Protein AF-A0A0G1VT11-F1 (afdb_monomer_lite)

Foldseek 3Di:
DDDPFQVVVVVVCVVVVNDDDDDDPVDDPVRQLVCQAPAQEDADAPQDFAQAELVSHAFAHAAHWPHKYFDDDPLVVVVVVVVVVLVVVCVVCVVPPVCNVVSVVVCCVVPVQDPCNSCVVVPPDRMGTNHDPVNVVRYNYYADPPPGVVVVVVVVVVVVVD

pLDDT: mean 85.09, std 14.42, range [42.84, 98.62]

Sequence (162 aa):
MGRLVGESVHLMFQRMRVPHRIIDNETSEEEKNLLFEDADIIVSGMGVPRAITPAMIKEGVILIDAGTSEQVSPFKNLFHIIQKFWLRLSKKFSRYPSTSQIFKFVSLKIFGFSEKEFLKGDTGNKFVGDIDPACGDKAAYMTPVPGGVGPITIVSLLRNLL

Structure (mmCIF, N/CA/C/O backbone):
data_AF-A0A0G1VT11-F1
#
_entry.id   AF-A0A0G1VT11-F1
#
loop_
_atom_site.group_PDB
_atom_site.id
_atom_site.type_symbol
_atom_site.label_atom_id
_atom_site.label_alt_id
_atom_site.label_comp_id
_atom_site.label_asym_id
_atom_site.label_entity_id
_atom_site.label_seq_id
_atom_site.pdbx_PDB_ins_code
_atom_site.Cartn_x
_atom_site.Cartn_y
_atom_site.Cartn_z
_atom_site.occupancy
_atom_site.B_iso_or_equiv
_atom_site.auth_seq_id
_atom_site.auth_comp_id
_atom_site.auth_asym_id
_atom_site.auth_atom_id
_atom_site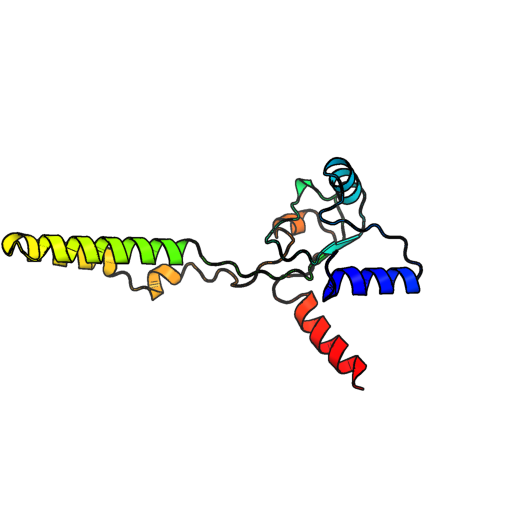.pdbx_PDB_model_num
ATOM 1 N N . MET A 1 1 ? 11.912 9.546 -2.452 1.00 82.56 1 MET A N 1
ATOM 2 C CA . MET A 1 1 ? 11.395 8.168 -2.676 1.00 82.56 1 MET A CA 1
ATOM 3 C C . MET A 1 1 ? 12.090 7.117 -1.790 1.00 82.56 1 MET A C 1
ATOM 5 O O . MET A 1 1 ? 13.258 7.280 -1.461 1.00 82.56 1 MET A O 1
ATOM 9 N N . GLY A 1 2 ? 11.395 6.038 -1.396 1.00 86.62 2 GLY A N 1
ATOM 10 C CA . GLY A 1 2 ? 11.965 4.934 -0.603 1.00 86.62 2 GLY A CA 1
ATOM 11 C C . GLY A 1 2 ? 12.781 3.922 -1.425 1.00 86.62 2 GLY A C 1
ATOM 12 O O . GLY A 1 2 ? 12.382 3.552 -2.526 1.00 86.62 2 GLY A O 1
ATOM 13 N N . ARG A 1 3 ? 13.900 3.433 -0.870 1.00 89.00 3 ARG A N 1
ATOM 14 C CA . ARG A 1 3 ? 14.885 2.587 -1.580 1.00 89.00 3 ARG A CA 1
ATOM 15 C C . ARG A 1 3 ? 14.418 1.161 -1.884 1.00 89.00 3 ARG A C 1
ATOM 17 O O . ARG A 1 3 ? 14.718 0.618 -2.936 1.00 89.00 3 ARG A O 1
ATOM 24 N N . LEU A 1 4 ? 13.732 0.530 -0.929 1.00 88.06 4 LEU A N 1
ATOM 25 C CA . LEU A 1 4 ? 13.473 -0.915 -0.979 1.00 88.06 4 LEU A CA 1
ATOM 26 C C . LEU A 1 4 ? 12.355 -1.277 -1.960 1.00 88.06 4 LEU A C 1
ATOM 28 O O . LEU A 1 4 ? 12.493 -2.230 -2.723 1.00 88.06 4 LEU A O 1
ATOM 32 N N . VAL A 1 5 ? 11.275 -0.495 -1.952 1.00 90.75 5 VAL A N 1
ATOM 33 C CA . VAL A 1 5 ? 10.113 -0.701 -2.824 1.00 90.75 5 VAL A CA 1
ATOM 34 C C . VAL A 1 5 ? 10.115 0.324 -3.952 1.00 90.75 5 VAL A C 1
ATOM 36 O O . VAL A 1 5 ? 10.280 -0.057 -5.105 1.00 90.75 5 VAL A O 1
ATOM 39 N N . GLY A 1 6 ? 9.986 1.615 -3.623 1.00 92.44 6 GLY A N 1
ATOM 40 C CA . GLY A 1 6 ? 9.812 2.687 -4.609 1.00 92.44 6 GLY A CA 1
ATOM 41 C C . GLY A 1 6 ? 10.901 2.716 -5.683 1.00 92.44 6 GLY A C 1
ATOM 42 O O . GLY A 1 6 ? 10.592 2.623 -6.866 1.00 92.44 6 GLY A O 1
ATOM 43 N N . GLU A 1 7 ? 12.175 2.765 -5.287 1.00 94.75 7 GLU A N 1
ATOM 44 C CA . GLU A 1 7 ? 13.303 2.800 -6.232 1.00 94.75 7 GLU A CA 1
ATOM 45 C C . GLU A 1 7 ? 13.429 1.515 -7.053 1.00 94.75 7 GLU A C 1
ATOM 47 O O . GLU A 1 7 ? 13.595 1.576 -8.271 1.00 94.75 7 GLU A O 1
ATOM 52 N N . SER A 1 8 ? 13.266 0.352 -6.424 1.00 93.44 8 SER A N 1
ATOM 53 C CA . SER A 1 8 ? 13.271 -0.939 -7.119 1.00 93.44 8 SER A CA 1
ATOM 54 C C . SER A 1 8 ? 12.175 -1.023 -8.190 1.00 93.44 8 SER A C 1
ATOM 56 O O . SER A 1 8 ? 12.450 -1.411 -9.328 1.00 93.44 8 SER A O 1
ATOM 58 N N . VAL A 1 9 ? 10.942 -0.631 -7.849 1.00 94.56 9 VAL A N 1
ATOM 59 C CA . VAL A 1 9 ? 9.789 -0.638 -8.765 1.00 94.56 9 VAL A CA 1
ATOM 60 C C . VAL A 1 9 ? 9.962 0.407 -9.864 1.00 94.56 9 VAL A C 1
ATOM 62 O O . VAL A 1 9 ? 9.734 0.093 -11.030 1.00 94.56 9 VAL A O 1
ATOM 65 N N . HIS A 1 10 ? 10.442 1.6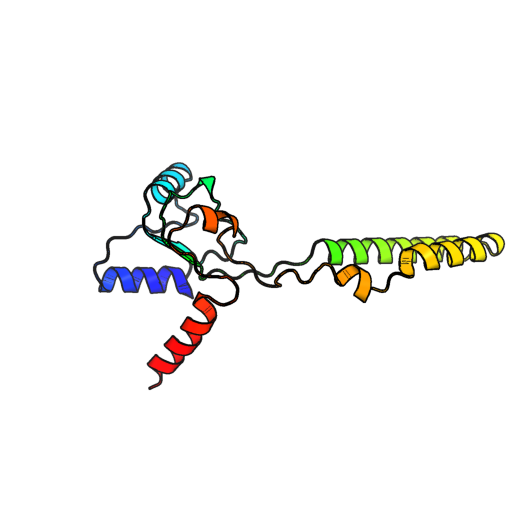07 -9.530 1.00 95.44 10 HIS A N 1
ATOM 66 C CA . HIS A 1 10 ? 10.761 2.653 -10.502 1.00 95.44 10 HIS A CA 1
ATOM 67 C C . HIS A 1 10 ? 11.758 2.156 -11.556 1.00 95.44 10 HIS A C 1
ATOM 69 O O . HIS A 1 10 ? 11.488 2.224 -12.756 1.00 95.44 10 HIS A O 1
ATOM 75 N N . LEU A 1 11 ? 12.880 1.573 -11.122 1.00 96.12 11 LEU A N 1
ATOM 76 C CA . LEU A 1 11 ? 13.893 1.022 -12.022 1.00 96.12 11 LEU A CA 1
ATOM 77 C C . LEU A 1 11 ? 13.349 -0.143 -12.858 1.00 96.12 11 LEU A C 1
ATOM 79 O O . LEU A 1 11 ? 13.714 -0.296 -14.025 1.00 96.12 11 LEU A O 1
ATOM 83 N N . MET A 1 12 ? 12.488 -0.982 -12.282 1.00 95.38 12 MET A N 1
ATOM 84 C CA . MET A 1 12 ? 11.823 -2.067 -13.004 1.00 95.38 12 MET A CA 1
ATOM 85 C C . MET A 1 12 ? 10.907 -1.513 -14.103 1.00 95.38 12 MET A C 1
ATOM 87 O O . MET A 1 12 ? 11.012 -1.936 -15.254 1.00 95.38 12 MET A O 1
ATOM 91 N N . PHE A 1 13 ? 10.061 -0.532 -13.787 1.00 96.81 13 PHE A N 1
ATOM 92 C CA . PHE A 1 13 ? 9.171 0.110 -14.755 1.00 96.81 13 PHE A CA 1
ATOM 93 C C . PHE A 1 13 ? 9.945 0.853 -15.844 1.00 96.81 13 PHE A C 1
ATOM 95 O O . PHE A 1 13 ? 9.596 0.729 -17.016 1.00 96.81 13 PHE A O 1
ATOM 102 N N . GLN A 1 14 ? 11.048 1.527 -15.507 1.00 97.06 14 GLN A N 1
ATOM 103 C CA . GLN A 1 14 ? 11.946 2.124 -16.499 1.00 97.06 14 GLN A CA 1
ATOM 104 C C . GLN A 1 14 ? 12.528 1.078 -17.457 1.00 97.06 14 GLN A C 1
ATOM 106 O O . GLN A 1 14 ? 12.479 1.263 -18.673 1.00 97.06 14 GLN A O 1
ATOM 111 N N . ARG A 1 15 ? 13.033 -0.050 -16.937 1.00 97.50 15 ARG A N 1
ATOM 112 C CA . ARG A 1 15 ? 13.567 -1.146 -17.767 1.00 97.50 15 ARG A CA 1
ATOM 113 C C . ARG A 1 15 ? 12.507 -1.753 -18.681 1.00 97.50 15 ARG A C 1
ATOM 115 O O . ARG A 1 15 ? 12.802 -2.052 -19.835 1.00 97.50 15 ARG A O 1
ATOM 122 N N . MET A 1 16 ? 11.282 -1.900 -18.183 1.00 97.62 16 MET A N 1
ATOM 123 C CA . MET A 1 16 ? 10.143 -2.411 -18.952 1.00 97.62 16 MET A CA 1
ATOM 124 C C . MET A 1 16 ? 9.497 -1.354 -19.856 1.00 97.62 16 MET A C 1
ATOM 126 O O . MET A 1 16 ? 8.573 -1.681 -20.594 1.00 97.62 16 MET A O 1
ATOM 130 N N . ARG A 1 17 ? 9.980 -0.102 -19.824 1.00 97.25 17 ARG A N 1
ATOM 131 C CA . ARG A 1 17 ? 9.413 1.041 -20.557 1.00 97.25 17 ARG A CA 1
ATOM 132 C C . ARG A 1 17 ? 7.927 1.265 -20.254 1.00 97.25 17 ARG A C 1
ATOM 134 O O . ARG A 1 17 ? 7.164 1.653 -21.133 1.00 97.25 17 ARG A O 1
ATOM 141 N N . VAL A 1 18 ? 7.529 1.028 -19.007 1.00 96.75 18 VAL A N 1
ATOM 142 C CA . VAL A 1 18 ? 6.179 1.307 -18.512 1.00 96.75 18 VAL A CA 1
ATOM 143 C C . VAL A 1 18 ? 6.112 2.784 -18.115 1.00 96.75 18 VAL A C 1
ATOM 145 O O . VAL A 1 18 ? 6.880 3.200 -17.239 1.00 96.75 18 VAL A O 1
ATOM 148 N N . PRO A 1 19 ? 5.234 3.598 -18.728 1.00 95.69 19 PRO A N 1
ATOM 149 C CA . PRO A 1 19 ? 4.997 4.966 -18.284 1.00 95.69 19 PRO A CA 1
ATOM 150 C C . PRO A 1 19 ? 4.469 4.969 -16.850 1.00 95.69 19 PRO A C 1
ATOM 152 O O . PRO A 1 19 ? 3.554 4.221 -16.522 1.00 95.69 19 PRO A O 1
ATOM 155 N N . HIS A 1 20 ? 5.061 5.786 -15.987 1.00 96.25 20 HIS A N 1
ATOM 156 C CA . HIS A 1 20 ? 4.650 5.899 -14.592 1.00 96.25 20 HIS A CA 1
ATOM 157 C C . HIS A 1 20 ? 5.091 7.243 -14.014 1.00 96.25 20 HIS A C 1
ATOM 159 O O . HIS A 1 20 ? 5.955 7.929 -14.568 1.00 96.25 20 HIS A O 1
ATOM 165 N N . ARG A 1 21 ? 4.492 7.612 -12.884 1.00 97.06 21 ARG A N 1
ATOM 166 C CA . ARG A 1 21 ? 4.774 8.843 -12.142 1.00 97.06 21 ARG A CA 1
ATOM 167 C C . ARG A 1 21 ? 5.181 8.467 -10.720 1.00 97.06 21 ARG A C 1
ATOM 169 O O . ARG A 1 21 ? 4.678 7.487 -10.177 1.00 97.06 21 ARG A O 1
ATOM 176 N N . ILE A 1 22 ? 6.122 9.213 -10.149 1.00 95.81 22 ILE A N 1
ATOM 177 C CA . ILE A 1 22 ? 6.554 9.033 -8.760 1.00 95.81 22 ILE A CA 1
ATOM 178 C C . ILE A 1 22 ? 5.865 10.098 -7.918 1.00 95.81 22 ILE A C 1
ATOM 180 O O . ILE A 1 22 ? 5.882 11.270 -8.284 1.00 95.81 22 ILE A O 1
ATOM 184 N N . ILE A 1 23 ? 5.305 9.673 -6.789 1.00 95.12 23 ILE A N 1
ATOM 185 C CA . ILE A 1 23 ? 4.818 10.556 -5.734 1.00 95.12 23 ILE A CA 1
ATOM 186 C C . ILE A 1 23 ? 5.713 10.355 -4.513 1.00 95.12 23 ILE A C 1
ATOM 188 O O . ILE A 1 23 ? 5.896 9.225 -4.052 1.00 95.12 23 ILE A O 1
ATOM 192 N N . ASP A 1 24 ? 6.267 11.440 -3.979 1.00 94.31 24 ASP A N 1
ATOM 193 C CA . ASP A 1 24 ? 6.962 11.434 -2.696 1.00 94.31 24 ASP A CA 1
ATOM 194 C C . ASP A 1 24 ? 6.772 12.753 -1.924 1.00 94.31 24 ASP A C 1
ATOM 196 O O . ASP A 1 24 ? 5.808 13.489 -2.143 1.00 94.31 24 ASP A O 1
ATOM 200 N N . ASN A 1 25 ? 7.638 13.010 -0.942 1.00 91.88 25 ASN A N 1
ATOM 201 C CA . ASN A 1 25 ? 7.528 14.176 -0.068 1.00 91.88 25 ASN A CA 1
ATOM 202 C C . ASN A 1 25 ? 7.859 15.500 -0.774 1.00 91.88 25 ASN A C 1
ATOM 204 O O . ASN A 1 25 ? 7.557 16.552 -0.218 1.00 91.88 25 ASN A O 1
ATOM 208 N N . GLU A 1 26 ? 8.484 15.463 -1.952 1.00 93.56 26 GLU A N 1
ATOM 209 C CA . GLU A 1 26 ? 8.824 16.654 -2.737 1.00 93.56 26 GLU A CA 1
ATOM 210 C C . GLU A 1 26 ? 7.708 17.028 -3.727 1.00 93.56 26 GLU A C 1
ATOM 212 O O . GLU A 1 26 ? 7.668 18.156 -4.215 1.00 93.56 26 GLU A O 1
ATOM 217 N N . THR A 1 27 ? 6.773 16.111 -3.996 1.00 95.00 27 THR A N 1
ATOM 218 C CA . THR A 1 27 ? 5.591 16.357 -4.834 1.00 95.00 27 THR A CA 1
ATOM 219 C C . THR A 1 27 ? 4.622 17.315 -4.132 1.00 95.00 27 THR A C 1
ATOM 221 O O . THR A 1 27 ? 4.306 17.118 -2.953 1.00 95.00 27 THR A O 1
ATOM 224 N N . SER A 1 28 ? 4.115 18.330 -4.843 1.00 96.62 28 SER A N 1
ATOM 225 C CA . SER A 1 28 ? 3.123 19.257 -4.278 1.00 96.62 28 SER A CA 1
ATOM 226 C C . SER A 1 28 ? 1.776 18.568 -4.047 1.00 96.62 28 SER A C 1
ATOM 228 O O . SER A 1 28 ? 1.467 17.554 -4.672 1.00 96.62 28 SER A O 1
ATOM 230 N N . GLU A 1 29 ? 0.952 19.116 -3.156 1.00 94.44 29 GLU A N 1
ATOM 231 C CA . GLU A 1 29 ? -0.371 18.548 -2.869 1.00 94.44 29 GLU A CA 1
ATOM 232 C C . GLU A 1 29 ? -1.308 18.625 -4.082 1.00 94.44 29 GLU A C 1
ATOM 234 O O . GLU A 1 29 ? -2.077 17.701 -4.336 1.00 94.44 29 GLU A O 1
ATOM 239 N N . GLU A 1 30 ? -1.208 19.685 -4.884 1.00 95.38 30 GLU A N 1
ATOM 240 C CA . GLU A 1 30 ? -1.975 19.829 -6.122 1.00 95.38 30 GLU A CA 1
ATOM 241 C C . GLU A 1 30 ? -1.602 18.738 -7.129 1.00 95.38 30 GLU A C 1
ATOM 243 O O . GLU A 1 30 ? -2.482 18.095 -7.699 1.00 95.38 30 GLU A O 1
ATOM 248 N N . GLU A 1 31 ? -0.303 18.489 -7.316 1.00 96.56 31 GLU A N 1
ATOM 249 C CA . GLU A 1 31 ? 0.175 17.434 -8.209 1.00 96.56 31 GLU A CA 1
ATOM 250 C C . GLU A 1 31 ? -0.213 16.044 -7.690 1.00 96.56 31 GLU A C 1
ATOM 252 O O . GLU A 1 31 ? -0.666 15.214 -8.475 1.00 96.56 31 GLU A O 1
ATOM 257 N N . LYS A 1 32 ? -0.118 15.792 -6.377 1.00 95.38 32 LYS A N 1
ATOM 258 C CA . LYS A 1 32 ? -0.587 14.536 -5.768 1.00 95.38 32 LYS A CA 1
ATOM 259 C C . LYS A 1 32 ? -2.052 14.283 -6.080 1.00 95.38 32 LYS A C 1
ATOM 261 O O . LYS A 1 32 ? -2.375 13.201 -6.556 1.00 95.38 32 LYS A O 1
ATOM 266 N N . ASN A 1 33 ? -2.916 15.265 -5.834 1.00 94.19 33 ASN A N 1
ATOM 267 C CA . ASN A 1 33 ? -4.354 15.120 -6.047 1.00 94.19 33 ASN A CA 1
ATOM 268 C C . ASN A 1 33 ? -4.669 14.776 -7.505 1.00 94.19 33 ASN A C 1
ATOM 270 O O . ASN A 1 33 ? -5.395 13.820 -7.756 1.00 94.19 33 ASN A O 1
ATOM 274 N N . LEU A 1 34 ? -4.044 15.480 -8.455 1.00 95.62 34 LEU A N 1
ATOM 275 C CA . LEU A 1 34 ? -4.199 15.193 -9.882 1.00 95.62 34 LEU A CA 1
ATOM 276 C C . LEU A 1 34 ? -3.730 13.777 -10.242 1.00 95.62 34 LEU A C 1
ATOM 278 O O . LEU A 1 34 ? -4.405 13.069 -10.983 1.00 95.62 34 LEU A O 1
ATOM 282 N N . LEU A 1 35 ? -2.580 13.347 -9.716 1.00 97.12 35 LEU A N 1
ATOM 283 C CA . LEU A 1 35 ? -2.031 12.022 -10.004 1.00 97.12 35 LEU A CA 1
ATOM 284 C C . LEU A 1 35 ? -2.861 10.893 -9.383 1.00 97.12 35 LEU A C 1
ATOM 286 O O . LEU A 1 35 ? -3.038 9.861 -10.024 1.00 97.12 35 LEU A O 1
ATOM 290 N N . PHE A 1 36 ? -3.364 11.064 -8.159 1.00 96.75 36 PHE A N 1
ATOM 291 C CA . PHE A 1 36 ? -4.220 10.070 -7.509 1.00 96.75 36 PHE A CA 1
ATOM 292 C C . PHE A 1 36 ? -5.585 9.943 -8.196 1.00 96.75 36 PHE A C 1
ATOM 294 O O . PHE A 1 36 ? -6.090 8.826 -8.328 1.00 96.75 36 PHE A O 1
ATOM 301 N N . GLU A 1 37 ? -6.151 11.056 -8.669 1.00 94.75 37 GLU A N 1
ATOM 302 C CA . GLU A 1 37 ? -7.423 11.068 -9.393 1.00 94.75 37 GLU A CA 1
ATOM 303 C C . GLU A 1 37 ? -7.305 10.423 -10.785 1.00 94.75 37 GLU A C 1
ATOM 305 O O . GLU A 1 37 ? -8.232 9.750 -11.230 1.00 94.75 37 GLU A O 1
ATOM 310 N N . ASP A 1 38 ? -6.160 10.568 -11.459 1.00 96.00 38 ASP A N 1
ATOM 311 C CA . ASP A 1 38 ? -5.938 10.024 -12.806 1.00 96.00 38 ASP A CA 1
ATOM 312 C C . ASP A 1 38 ? -5.446 8.560 -12.812 1.00 96.00 38 ASP A C 1
ATOM 314 O O . ASP A 1 38 ? -5.701 7.815 -13.761 1.00 96.00 38 ASP A O 1
ATOM 318 N N . ALA A 1 39 ? -4.778 8.095 -11.752 1.00 97.06 39 ALA A N 1
ATOM 319 C CA . ALA A 1 39 ? -4.092 6.801 -11.744 1.00 97.06 39 ALA A CA 1
ATOM 320 C C . ALA A 1 39 ? -5.019 5.583 -11.935 1.00 97.06 39 ALA A C 1
ATOM 322 O O . ALA A 1 39 ? -5.951 5.353 -11.167 1.00 97.06 39 ALA A O 1
ATOM 323 N N . ASP A 1 40 ? -4.702 4.727 -12.915 1.00 97.81 40 ASP A N 1
ATOM 324 C CA . ASP A 1 40 ? -5.314 3.394 -13.076 1.00 97.81 40 ASP A CA 1
ATOM 325 C C . ASP A 1 40 ? -4.750 2.356 -12.094 1.00 97.81 40 ASP A C 1
ATOM 327 O O . ASP A 1 40 ? -5.449 1.433 -11.673 1.00 97.81 40 ASP A O 1
ATOM 331 N N . ILE A 1 41 ? -3.468 2.492 -11.745 1.00 98.00 41 ILE A N 1
ATOM 332 C CA . ILE A 1 41 ? -2.741 1.586 -10.853 1.00 98.00 41 ILE A CA 1
ATOM 333 C C . ILE A 1 41 ? -1.931 2.424 -9.868 1.00 98.00 41 ILE A C 1
ATOM 335 O O . ILE A 1 41 ? -1.161 3.295 -10.273 1.00 98.00 41 ILE A O 1
ATOM 339 N N . ILE A 1 42 ? -2.051 2.113 -8.579 1.00 97.81 42 ILE A N 1
ATOM 340 C CA . ILE A 1 42 ? -1.261 2.718 -7.507 1.00 97.81 42 ILE A CA 1
ATOM 341 C C . ILE A 1 42 ? -0.451 1.621 -6.814 1.00 97.81 42 ILE A C 1
ATOM 343 O O . ILE A 1 42 ? -1.000 0.616 -6.364 1.00 97.81 42 ILE A O 1
ATOM 347 N N . VAL A 1 43 ? 0.863 1.836 -6.708 1.00 97.19 43 VAL A N 1
ATOM 348 C CA . VAL A 1 43 ? 1.784 0.991 -5.934 1.00 97.19 43 VAL A CA 1
ATOM 349 C C . VAL A 1 43 ? 2.304 1.807 -4.753 1.00 97.19 43 VAL A C 1
ATOM 351 O O . VAL A 1 43 ? 3.049 2.766 -4.958 1.00 97.19 43 VAL A O 1
ATOM 354 N N . SER A 1 44 ? 1.926 1.445 -3.527 1.00 96.25 44 SER A N 1
ATOM 355 C CA . SER A 1 44 ? 2.353 2.137 -2.307 1.00 96.25 44 SER A CA 1
ATOM 356 C C . SER A 1 44 ? 3.474 1.397 -1.580 1.00 96.25 44 SER A C 1
ATOM 358 O O . SER A 1 44 ? 3.583 0.173 -1.612 1.00 96.25 44 SER A O 1
ATOM 360 N N . GLY A 1 45 ? 4.332 2.172 -0.924 1.00 94.69 45 GLY A N 1
ATOM 361 C CA . GLY A 1 45 ? 5.437 1.703 -0.086 1.00 94.69 45 GLY A CA 1
ATOM 362 C C . GLY A 1 45 ? 5.966 2.841 0.787 1.00 94.69 45 GLY A C 1
ATOM 363 O O . GLY A 1 45 ? 7.175 3.059 0.865 1.00 94.69 45 GLY A O 1
ATOM 364 N N . MET A 1 46 ? 5.043 3.623 1.349 1.00 92.88 46 MET A N 1
ATOM 365 C CA . MET A 1 46 ? 5.278 4.834 2.137 1.00 92.88 46 MET A CA 1
ATOM 366 C C . MET A 1 46 ? 5.604 4.515 3.599 1.00 92.88 46 MET A C 1
ATOM 368 O O . MET A 1 46 ? 6.372 5.246 4.222 1.00 92.88 46 MET A O 1
ATOM 372 N N . GLY A 1 47 ? 5.039 3.437 4.150 1.00 91.38 47 GLY A N 1
ATOM 373 C CA . GLY A 1 47 ? 5.164 3.097 5.569 1.00 91.38 47 GLY A CA 1
ATOM 374 C C . GLY A 1 47 ? 4.356 4.025 6.479 1.00 91.38 47 GLY A C 1
ATOM 375 O O . GLY A 1 47 ? 4.679 4.175 7.661 1.00 91.38 47 GLY A O 1
ATOM 376 N N . VAL A 1 48 ? 3.310 4.660 5.950 1.00 92.00 48 VAL A N 1
ATOM 377 C CA . VAL A 1 48 ? 2.444 5.584 6.687 1.00 92.00 48 VAL A CA 1
ATOM 378 C C . VAL A 1 48 ? 1.045 4.973 6.747 1.00 92.00 48 VAL A C 1
ATOM 380 O O . VAL A 1 48 ? 0.381 4.915 5.715 1.00 92.00 48 VAL A O 1
ATOM 383 N N . PRO A 1 49 ? 0.574 4.534 7.933 1.00 92.94 49 PRO A N 1
ATOM 384 C CA . PRO A 1 49 ? -0.726 3.890 8.073 1.00 92.94 49 PRO A CA 1
ATOM 385 C C . PRO A 1 49 ? -1.855 4.695 7.426 1.00 92.94 49 PRO A C 1
ATOM 387 O O . PRO A 1 49 ? -2.098 5.831 7.836 1.00 92.94 49 PRO A O 1
ATOM 390 N N . ARG A 1 50 ? -2.593 4.073 6.499 1.00 94.06 50 ARG A N 1
ATOM 3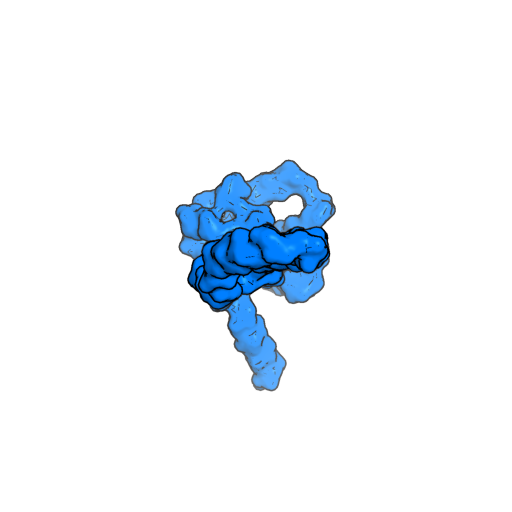91 C CA . ARG A 1 50 ? -3.835 4.623 5.916 1.00 94.06 50 ARG A CA 1
ATOM 392 C C . ARG A 1 50 ? -3.669 6.017 5.291 1.00 94.06 50 ARG A C 1
ATOM 394 O O . ARG A 1 50 ? -4.582 6.837 5.346 1.00 94.06 50 ARG A O 1
ATOM 401 N N . ALA A 1 51 ? -2.497 6.300 4.730 1.00 94.94 51 ALA A N 1
ATOM 402 C CA . ALA A 1 51 ? -2.219 7.548 4.030 1.00 94.94 51 ALA A CA 1
ATOM 403 C C . ALA A 1 51 ? -3.073 7.726 2.763 1.00 94.94 51 ALA A C 1
ATOM 405 O O . ALA A 1 51 ? -3.423 8.853 2.424 1.00 94.94 51 ALA A O 1
ATOM 406 N N . ILE A 1 52 ? -3.411 6.636 2.067 1.00 97.00 52 ILE A N 1
ATOM 407 C CA . ILE A 1 52 ? -4.218 6.670 0.842 1.00 97.00 52 ILE A CA 1
ATOM 408 C C . ILE A 1 52 ? -5.674 6.386 1.205 1.00 97.00 52 ILE A C 1
ATOM 410 O O . ILE A 1 52 ? -5.993 5.309 1.713 1.00 97.00 52 ILE A O 1
ATOM 414 N N . THR A 1 53 ? -6.553 7.351 0.931 1.00 97.19 53 THR A N 1
ATOM 415 C CA . THR A 1 53 ? -7.971 7.313 1.326 1.00 97.19 53 THR A CA 1
ATOM 416 C C . THR A 1 53 ? -8.910 7.229 0.114 1.00 97.19 53 THR A C 1
ATOM 418 O O . THR A 1 53 ? -8.519 7.615 -0.992 1.00 97.19 53 THR A O 1
ATOM 421 N N . PRO A 1 54 ? -10.179 6.802 0.294 1.00 97.38 54 PRO A N 1
ATOM 422 C CA . PRO A 1 54 ? -11.125 6.650 -0.819 1.00 97.38 54 PRO A CA 1
ATOM 423 C C . PRO A 1 54 ? -11.410 7.944 -1.591 1.00 97.38 54 PRO A C 1
ATOM 425 O O . PRO A 1 54 ? -11.786 7.903 -2.762 1.00 97.38 54 PRO A O 1
ATOM 428 N N . ALA A 1 55 ? -11.250 9.099 -0.940 1.00 96.62 55 ALA A N 1
ATOM 429 C CA . ALA A 1 55 ? -11.482 10.405 -1.551 1.00 96.62 55 ALA A CA 1
ATOM 430 C C . ALA A 1 55 ? -10.405 10.786 -2.578 1.00 96.62 55 ALA A C 1
ATOM 432 O O . ALA A 1 55 ? -10.664 11.619 -3.436 1.00 96.62 55 ALA A O 1
ATOM 433 N N . MET A 1 56 ? -9.216 10.185 -2.488 1.00 96.81 56 MET A N 1
ATOM 434 C CA . MET A 1 56 ? -8.079 10.520 -3.348 1.00 96.81 56 MET A CA 1
ATOM 435 C C . MET A 1 56 ? -8.115 9.761 -4.676 1.00 96.81 56 MET A C 1
ATOM 437 O O . MET A 1 56 ? -7.584 10.237 -5.667 1.00 96.81 56 MET A O 1
ATOM 441 N N . ILE A 1 57 ? -8.719 8.573 -4.694 1.00 97.62 57 ILE A N 1
ATOM 442 C CA . ILE A 1 57 ? -8.607 7.613 -5.798 1.00 97.62 57 ILE A CA 1
ATOM 443 C C . ILE A 1 57 ? -9.859 7.589 -6.676 1.00 97.62 57 ILE A C 1
ATOM 445 O O . ILE A 1 57 ? -10.962 7.853 -6.192 1.00 97.62 57 ILE A O 1
ATOM 449 N N . LYS A 1 58 ? -9.725 7.199 -7.946 1.00 96.81 58 LYS A N 1
ATOM 450 C CA . LYS A 1 58 ? -10.869 6.974 -8.846 1.00 96.81 58 LYS A CA 1
ATOM 451 C C . LYS A 1 58 ? -11.517 5.595 -8.680 1.00 96.81 58 LYS A C 1
ATOM 453 O O 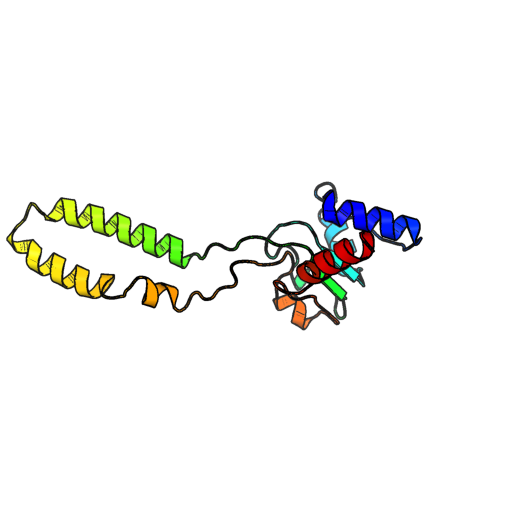. LYS A 1 58 ? -10.944 4.686 -8.084 1.00 96.81 58 LYS A O 1
ATOM 458 N N . GLU A 1 59 ? -12.721 5.448 -9.229 1.00 98.00 59 GLU A N 1
ATOM 459 C CA . GLU A 1 59 ? -13.400 4.151 -9.349 1.00 98.00 59 GLU A CA 1
ATOM 460 C C . GLU A 1 59 ? -12.639 3.201 -10.280 1.00 98.00 59 GLU A C 1
ATOM 462 O O . GLU A 1 59 ? -12.126 3.607 -11.324 1.00 98.00 59 GLU A O 1
ATOM 467 N N . GLY A 1 60 ? -12.588 1.921 -9.917 1.00 98.19 60 GLY A N 1
ATOM 468 C CA . GLY A 1 60 ? -11.943 0.870 -10.702 1.00 98.19 60 GLY A CA 1
ATOM 469 C C . GLY A 1 60 ? -10.413 0.847 -10.624 1.00 98.19 60 GLY A C 1
ATOM 470 O O . GLY A 1 60 ? -9.786 0.070 -11.341 1.00 98.19 60 GLY A O 1
ATOM 471 N N . VAL A 1 61 ? -9.799 1.655 -9.755 1.00 98.50 61 VAL A N 1
ATOM 472 C CA . VAL A 1 61 ? -8.341 1.674 -9.563 1.00 98.50 61 VAL A CA 1
ATOM 473 C C . VAL A 1 61 ? -7.816 0.323 -9.055 1.00 98.50 61 VAL A C 1
ATOM 475 O O . VAL A 1 61 ? -8.482 -0.375 -8.283 1.00 98.50 61 VAL A O 1
ATOM 478 N N . ILE A 1 62 ? -6.603 -0.053 -9.463 1.00 98.62 62 ILE A N 1
ATOM 479 C CA . ILE A 1 62 ? -5.878 -1.209 -8.921 1.00 98.62 62 ILE A CA 1
ATOM 480 C C . ILE A 1 62 ? -4.888 -0.734 -7.858 1.00 98.62 62 ILE A C 1
ATOM 482 O O . ILE A 1 62 ? -4.039 0.116 -8.118 1.00 98.62 62 ILE A O 1
ATOM 486 N N . LEU A 1 63 ? -4.968 -1.323 -6.669 1.00 98.44 63 LEU A N 1
ATOM 487 C CA . LEU A 1 63 ? -4.197 -0.927 -5.495 1.00 98.44 63 LEU A CA 1
ATOM 488 C C . LEU A 1 63 ? -3.240 -2.045 -5.058 1.00 98.44 63 LEU A C 1
ATOM 490 O O . LEU A 1 63 ? -3.668 -3.144 -4.694 1.00 98.44 63 LEU A O 1
ATOM 494 N N . ILE A 1 64 ? -1.937 -1.757 -5.071 1.00 97.75 64 ILE A N 1
ATOM 495 C CA . ILE A 1 64 ? -0.866 -2.661 -4.631 1.00 97.75 64 ILE A CA 1
ATOM 496 C C . ILE A 1 64 ? -0.162 -2.037 -3.426 1.00 97.75 64 ILE A C 1
ATOM 498 O O . ILE A 1 64 ? 0.623 -1.103 -3.568 1.00 97.75 64 ILE A O 1
ATOM 502 N N . ASP A 1 65 ? -0.422 -2.585 -2.246 1.00 96.88 65 ASP A N 1
ATOM 503 C CA . ASP A 1 65 ? 0.092 -2.103 -0.969 1.00 96.88 65 ASP A CA 1
ATOM 504 C C . ASP A 1 65 ? 1.282 -2.938 -0.490 1.00 96.88 65 ASP A C 1
ATOM 506 O O . ASP A 1 65 ? 1.142 -4.079 -0.032 1.00 96.88 65 ASP A O 1
ATOM 510 N N . ALA A 1 66 ? 2.478 -2.364 -0.620 1.00 94.88 66 ALA A N 1
ATOM 511 C CA . ALA A 1 66 ? 3.708 -2.909 -0.054 1.00 94.88 66 ALA A CA 1
ATOM 512 C C . ALA A 1 66 ? 4.089 -2.242 1.279 1.00 94.88 66 ALA A C 1
ATOM 514 O O . ALA A 1 66 ? 5.113 -2.601 1.869 1.00 94.88 66 ALA A O 1
ATOM 515 N N . GLY A 1 67 ? 3.297 -1.276 1.751 1.00 92.00 67 GLY A N 1
ATOM 516 C CA . GLY A 1 67 ? 3.465 -0.631 3.042 1.00 92.00 67 GLY A CA 1
ATOM 517 C C . GLY A 1 67 ? 3.074 -1.563 4.179 1.00 92.00 67 GLY A C 1
ATOM 518 O O . GLY A 1 67 ? 2.142 -2.362 4.093 1.00 92.00 67 GLY A O 1
ATOM 519 N N . THR A 1 68 ? 3.811 -1.505 5.281 1.00 90.69 68 THR A N 1
ATOM 520 C CA . THR A 1 68 ? 3.442 -2.222 6.502 1.00 90.69 68 THR A CA 1
ATOM 521 C C . THR A 1 68 ? 3.906 -1.424 7.704 1.00 90.69 68 THR A C 1
ATOM 523 O O . THR A 1 68 ? 5.101 -1.188 7.874 1.00 90.69 68 THR A O 1
ATOM 526 N N . SER A 1 69 ? 2.958 -1.061 8.560 1.00 90.88 69 SER A N 1
ATOM 527 C CA . SER A 1 69 ? 3.199 -0.267 9.760 1.00 90.88 69 SER A CA 1
ATOM 528 C C . SER A 1 69 ? 2.519 -0.904 10.966 1.00 90.88 69 SER A C 1
ATOM 530 O O . SER A 1 69 ? 1.443 -1.494 10.852 1.00 90.88 69 SER A O 1
ATOM 532 N N . GLU A 1 70 ? 3.153 -0.817 12.139 1.00 84.69 70 GLU A N 1
ATOM 533 C CA . GLU A 1 70 ? 2.568 -1.350 13.370 1.00 84.69 70 GLU A CA 1
ATOM 534 C C . GLU A 1 70 ? 1.453 -0.432 13.887 1.00 84.69 70 GLU A C 1
ATOM 536 O O . GLU A 1 70 ? 1.672 0.754 14.141 1.00 84.69 70 GLU A O 1
ATOM 541 N N . GLN A 1 71 ? 0.262 -0.989 14.101 1.00 73.81 71 GLN A N 1
ATOM 542 C CA . GLN A 1 71 ? -0.818 -0.315 14.806 1.00 73.81 71 GLN A CA 1
ATOM 543 C C . GLN A 1 71 ? -0.805 -0.754 16.271 1.00 73.81 71 GLN A C 1
ATOM 545 O O . GLN A 1 71 ? -1.108 -1.897 16.616 1.00 73.81 71 GLN A O 1
ATOM 550 N N . VAL A 1 72 ? -0.446 0.175 17.158 1.00 66.50 72 VAL A N 1
ATOM 551 C CA . VAL A 1 72 ? -0.611 -0.026 18.599 1.00 66.50 72 VAL A CA 1
ATOM 552 C C . VAL A 1 72 ? -2.057 0.274 18.953 1.00 66.50 72 VAL A C 1
ATOM 554 O O . VAL A 1 72 ? -2.556 1.367 18.686 1.00 66.50 72 VAL A O 1
ATOM 557 N N . SER A 1 73 ? -2.718 -0.682 19.593 1.00 63.75 73 SER A N 1
ATOM 558 C CA . SER A 1 73 ? -4.067 -0.475 20.089 1.00 63.75 73 SER A CA 1
ATOM 559 C C . SER A 1 73 ? -4.161 0.728 21.042 1.00 63.75 73 SER A C 1
ATOM 561 O O . SER A 1 73 ? -3.426 0.790 22.041 1.00 63.75 73 SER A O 1
ATOM 563 N N . PRO A 1 74 ? -5.117 1.647 20.815 1.00 63.38 74 PRO A N 1
ATOM 564 C CA . PRO A 1 74 ? -5.407 2.709 21.768 1.00 63.38 74 PRO A CA 1
ATOM 565 C C . PRO A 1 74 ? -5.931 2.161 23.109 1.00 63.38 74 PRO A C 1
ATOM 567 O O . PRO A 1 74 ? -5.659 2.755 24.156 1.00 63.38 74 PRO A O 1
ATOM 570 N N . PHE A 1 75 ? -6.599 1.000 23.120 1.00 65.00 75 PHE A N 1
ATOM 571 C CA . PHE A 1 75 ? -7.093 0.356 24.344 1.00 65.00 75 PHE A CA 1
ATOM 572 C C . PHE A 1 75 ? -5.954 -0.100 25.253 1.00 65.00 75 PHE A C 1
ATOM 574 O O . PHE A 1 75 ? -6.027 0.075 26.472 1.00 65.00 75 PHE A O 1
ATOM 581 N N . LYS A 1 76 ? -4.858 -0.601 24.676 1.00 65.19 76 LYS A N 1
ATOM 582 C CA . LYS A 1 76 ? -3.679 -1.019 25.442 1.00 65.19 76 LYS A CA 1
ATOM 583 C C . LYS A 1 76 ? -3.040 0.152 26.195 1.00 65.19 76 LYS A C 1
ATOM 585 O O . LYS A 1 76 ? -2.662 0.009 27.358 1.00 65.19 76 LYS A O 1
ATOM 590 N N . ASN A 1 77 ? -2.989 1.330 25.570 1.00 67.00 77 ASN A N 1
ATOM 591 C CA . ASN A 1 77 ? -2.498 2.552 26.211 1.00 67.00 77 ASN A CA 1
ATOM 592 C C . ASN A 1 77 ? -3.441 3.035 27.323 1.00 67.00 77 ASN A C 1
ATOM 594 O O . ASN A 1 77 ? -2.983 3.367 28.419 1.00 67.00 77 ASN A O 1
ATOM 598 N N . LEU A 1 78 ? -4.753 3.028 27.071 1.00 71.19 78 LEU A N 1
ATOM 599 C CA . LEU A 1 78 ? -5.758 3.462 28.042 1.00 71.19 78 LEU A CA 1
ATOM 600 C C . LEU A 1 78 ? -5.776 2.574 29.294 1.00 71.19 78 LEU A C 1
ATOM 602 O O . LEU A 1 78 ? -5.775 3.093 30.411 1.00 71.19 78 LEU A O 1
ATOM 606 N N . PHE A 1 79 ? -5.706 1.251 29.127 1.00 74.12 79 PHE A N 1
ATOM 607 C CA . PHE A 1 79 ? -5.603 0.305 30.241 1.00 74.12 79 PHE A CA 1
ATOM 608 C C . PHE A 1 79 ? -4.388 0.613 31.125 1.00 74.12 79 PHE A C 1
ATOM 610 O O . PHE A 1 79 ? -4.501 0.713 32.348 1.00 74.12 79 PHE A O 1
ATOM 617 N N . HIS A 1 80 ? -3.233 0.862 30.504 1.00 73.12 80 HIS A N 1
ATOM 618 C CA . HIS A 1 80 ? -1.994 1.168 31.213 1.00 73.12 80 HIS A CA 1
ATOM 619 C C . HIS A 1 80 ? -2.071 2.492 31.998 1.00 73.12 80 HIS A C 1
ATOM 621 O O . HIS A 1 80 ? -1.543 2.597 33.111 1.00 73.12 80 HIS A O 1
ATOM 627 N N . ILE A 1 81 ? -2.750 3.504 31.448 1.00 81.62 81 ILE A N 1
ATOM 628 C CA . ILE A 1 81 ? -3.015 4.783 32.125 1.00 81.62 81 ILE A CA 1
ATOM 629 C C . ILE A 1 81 ? -3.928 4.567 33.335 1.00 81.62 81 ILE A C 1
ATOM 631 O O . ILE A 1 81 ? -3.590 5.008 34.437 1.00 81.62 81 ILE A O 1
ATOM 635 N N . ILE A 1 82 ? -5.044 3.856 33.154 1.00 80.62 82 ILE A N 1
ATOM 636 C CA . ILE A 1 82 ? -6.015 3.556 34.217 1.00 80.62 82 ILE A CA 1
ATOM 637 C C . ILE A 1 82 ? -5.342 2.769 35.349 1.00 80.62 82 ILE A C 1
ATOM 639 O O . ILE A 1 82 ? -5.488 3.115 36.523 1.00 80.62 82 ILE A O 1
ATOM 643 N N . GLN A 1 83 ? -4.523 1.771 35.016 1.00 78.31 83 GLN A N 1
ATOM 644 C CA . GLN A 1 83 ? -3.783 0.972 35.988 1.00 78.31 83 GLN A CA 1
ATOM 645 C C . GLN A 1 83 ? -2.763 1.814 36.776 1.00 78.31 83 GLN A C 1
ATOM 647 O O . GLN A 1 83 ? -2.706 1.733 38.007 1.00 78.31 83 GLN A O 1
ATOM 652 N N . LYS A 1 84 ? -1.983 2.675 36.103 1.00 83.19 84 LYS A N 1
ATOM 653 C CA . LYS A 1 84 ? -1.032 3.595 36.763 1.00 83.19 84 LYS A CA 1
ATOM 654 C C . LYS A 1 84 ? -1.737 4.599 37.674 1.00 83.19 84 LYS A C 1
ATOM 656 O O . LYS A 1 84 ? -1.254 4.878 38.775 1.00 83.19 84 LYS A O 1
ATOM 661 N N . PHE A 1 85 ? -2.865 5.142 37.227 1.00 86.75 85 PHE A N 1
ATOM 662 C CA . PHE A 1 85 ? -3.692 6.048 38.018 1.00 86.75 85 PHE A CA 1
ATOM 663 C C . PHE A 1 85 ? -4.223 5.356 39.278 1.00 86.75 85 PHE A C 1
ATOM 665 O O . PHE A 1 85 ? -4.082 5.886 40.383 1.00 86.75 85 PHE A O 1
ATOM 672 N N . TRP A 1 86 ? -4.730 4.131 39.140 1.00 79.62 86 TRP A N 1
ATOM 673 C CA . TRP A 1 86 ? -5.231 3.346 40.263 1.00 79.62 86 TRP A CA 1
ATOM 674 C C . TRP A 1 86 ? -4.152 3.007 41.291 1.00 79.62 86 TRP A C 1
ATOM 676 O O . TRP A 1 86 ? -4.366 3.181 42.489 1.00 79.62 86 TRP A O 1
ATOM 686 N N . LEU A 1 87 ? -2.958 2.610 40.841 1.00 80.25 87 LEU A N 1
ATOM 687 C CA . LEU A 1 87 ? -1.803 2.365 41.715 1.00 80.25 87 LEU A CA 1
ATOM 688 C C . LEU A 1 87 ? -1.384 3.614 42.507 1.00 80.25 87 LEU A C 1
ATOM 690 O O . LEU A 1 87 ? -0.918 3.507 43.641 1.00 80.25 87 LEU A O 1
ATOM 694 N N . ARG A 1 88 ? -1.536 4.812 41.930 1.00 84.88 88 ARG A N 1
ATOM 695 C CA . ARG A 1 88 ? -1.291 6.074 42.646 1.00 84.88 88 ARG A CA 1
ATOM 696 C C . ARG A 1 88 ? -2.365 6.348 43.695 1.00 84.88 88 ARG A C 1
ATOM 698 O O . ARG A 1 88 ? -2.032 6.715 44.821 1.00 84.88 88 ARG A O 1
ATOM 705 N N . LEU A 1 89 ? -3.633 6.154 43.342 1.00 81.31 89 LEU A N 1
ATOM 706 C CA . LEU A 1 89 ? -4.760 6.308 44.262 1.00 81.31 89 LEU A CA 1
ATOM 707 C C . LEU A 1 89 ? -4.677 5.332 45.439 1.00 81.31 89 LEU A C 1
ATOM 709 O O . LEU A 1 89 ? -4.830 5.754 46.584 1.00 81.31 89 LEU A O 1
ATOM 713 N N . SER A 1 90 ? -4.357 4.062 45.186 1.00 75.31 90 SER A N 1
ATOM 714 C CA . SER A 1 90 ? -4.273 3.035 46.229 1.00 75.31 90 SER A CA 1
ATOM 715 C C . SER A 1 90 ? -3.203 3.363 47.271 1.00 75.31 90 SER A C 1
ATOM 717 O O . SER A 1 90 ? -3.463 3.290 48.471 1.00 75.31 90 SER A O 1
ATOM 719 N N . LYS A 1 91 ? -2.030 3.843 46.834 1.00 80.56 91 LYS A N 1
ATOM 720 C CA . LYS A 1 91 ? -0.968 4.324 47.732 1.00 80.56 91 LYS A CA 1
ATOM 721 C C . LYS A 1 91 ? -1.411 5.517 48.581 1.00 80.56 91 LYS A C 1
ATOM 723 O O . LYS A 1 91 ? -1.058 5.582 49.755 1.00 80.56 91 LYS A O 1
ATOM 728 N N . LYS A 1 92 ? -2.193 6.446 48.017 1.00 80.94 92 LYS A N 1
ATOM 729 C CA . LYS A 1 92 ? -2.712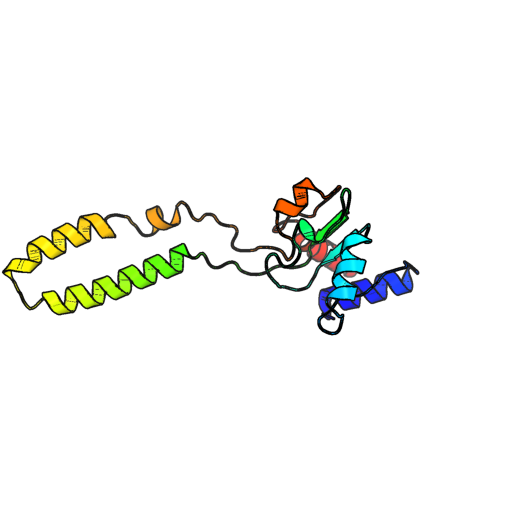 7.620 48.743 1.00 80.94 92 LYS A CA 1
ATOM 730 C C . LYS A 1 92 ? -3.720 7.222 49.827 1.00 80.94 92 LYS A C 1
ATOM 732 O O . LYS A 1 92 ? -3.678 7.769 50.925 1.00 80.94 92 LYS A O 1
ATOM 737 N N . PHE A 1 93 ? -4.588 6.256 49.535 1.00 74.31 93 PHE A N 1
ATOM 738 C CA . PHE A 1 93 ? -5.643 5.812 50.450 1.00 74.31 93 PHE A CA 1
ATOM 739 C C . PHE A 1 93 ? -5.214 4.715 51.433 1.00 74.31 93 PHE A C 1
ATOM 741 O O . PHE A 1 93 ? -5.879 4.532 52.447 1.00 74.31 93 PHE A O 1
ATOM 748 N N . SER A 1 94 ? -4.063 4.065 51.226 1.00 69.94 94 SER A N 1
ATOM 749 C CA . SER A 1 94 ? -3.499 3.060 52.147 1.00 69.94 94 SER A CA 1
ATOM 750 C C . SER A 1 94 ? -3.299 3.559 53.587 1.00 69.94 94 SER A C 1
ATOM 752 O O . SER A 1 94 ? -3.148 2.740 54.490 1.00 69.94 94 SER A O 1
ATOM 754 N N . ARG A 1 95 ? -3.279 4.878 53.818 1.00 73.44 95 ARG A N 1
ATOM 755 C CA . ARG A 1 95 ? -3.152 5.491 55.152 1.00 73.44 95 ARG A CA 1
ATOM 756 C C . ARG A 1 95 ? -4.474 5.605 55.923 1.00 73.44 95 ARG A C 1
ATOM 758 O O . ARG A 1 95 ? -4.452 6.018 57.076 1.00 73.44 95 ARG A O 1
ATOM 765 N N . TYR A 1 96 ? -5.604 5.237 55.319 1.00 74.25 96 TYR A N 1
ATOM 766 C CA . TYR A 1 96 ? -6.930 5.349 55.926 1.00 74.25 96 TYR A CA 1
ATOM 767 C C . TYR A 1 96 ? -7.580 3.958 56.057 1.00 74.25 96 TYR A C 1
ATOM 769 O O . TYR A 1 96 ? -8.129 3.431 55.089 1.00 74.25 96 TYR A O 1
ATOM 777 N N . PRO A 1 97 ? -7.540 3.327 57.243 1.00 66.75 97 PRO A N 1
ATOM 778 C CA . PRO A 1 97 ? -8.002 1.948 57.414 1.00 66.75 97 PRO A CA 1
ATOM 779 C C . PRO A 1 97 ? -9.507 1.761 57.153 1.00 66.75 97 PRO A C 1
ATOM 781 O O . PRO A 1 97 ? -9.900 0.723 56.622 1.00 66.75 97 PRO A O 1
ATOM 784 N N . SER A 1 98 ? -10.347 2.767 57.427 1.00 68.69 98 SER A N 1
ATOM 785 C CA . SER A 1 98 ? -11.799 2.704 57.179 1.00 68.69 98 SER A CA 1
ATOM 786 C C . SER A 1 98 ? -12.180 2.737 55.693 1.00 68.69 98 SER A C 1
ATOM 788 O O . SER A 1 98 ? -13.220 2.206 55.315 1.00 68.69 98 SER A O 1
ATOM 790 N N . THR A 1 99 ? -11.339 3.307 54.823 1.00 62.53 99 THR A N 1
ATOM 791 C CA . THR A 1 99 ? -11.600 3.392 53.373 1.00 62.53 99 THR A CA 1
ATOM 792 C C . THR A 1 99 ? -11.019 2.213 52.591 1.00 62.53 99 THR A C 1
ATOM 794 O O . THR A 1 99 ? -11.372 2.012 51.428 1.00 62.53 99 THR A O 1
ATOM 797 N N . SER A 1 100 ? -10.201 1.372 53.232 1.00 62.88 100 SER A N 1
ATOM 798 C CA . SER A 1 100 ? -9.566 0.195 52.623 1.00 62.88 100 SER A CA 1
ATOM 799 C C . SER A 1 100 ? -10.576 -0.819 52.062 1.00 62.88 100 SER A C 1
ATOM 801 O O . SER A 1 100 ? -10.368 -1.363 50.975 1.00 62.88 100 SER A O 1
ATOM 803 N N . GLN A 1 101 ? -11.714 -1.035 52.740 1.00 66.75 101 GLN A N 1
ATOM 804 C CA . GLN A 1 101 ? -12.754 -1.951 52.248 1.00 66.75 101 GLN A CA 1
ATOM 805 C C . GLN A 1 101 ? -13.466 -1.423 50.996 1.00 66.75 101 GLN A C 1
ATOM 807 O O . GLN A 1 101 ? -13.634 -2.164 50.028 1.00 66.75 101 GLN A O 1
ATOM 812 N N . ILE A 1 102 ? -13.813 -0.132 50.982 1.00 68.12 102 ILE A N 1
ATOM 813 C CA . ILE A 1 102 ? -14.421 0.532 49.819 1.00 68.12 102 ILE A CA 1
ATOM 814 C C . ILE A 1 102 ? -13.451 0.470 48.634 1.00 68.12 102 ILE A C 1
ATOM 816 O O . ILE A 1 102 ? -13.837 0.114 47.524 1.00 68.12 102 ILE A O 1
ATOM 820 N N . PHE A 1 103 ? -12.166 0.729 48.878 1.00 65.81 103 PHE A N 1
ATOM 821 C CA . PHE A 1 103 ? -11.145 0.714 47.836 1.00 65.81 103 PHE A CA 1
ATOM 822 C C . PHE A 1 103 ? -10.915 -0.689 47.247 1.00 65.81 103 PHE A C 1
ATOM 824 O O . PHE A 1 103 ? -10.760 -0.831 46.031 1.00 65.81 103 PHE A O 1
ATOM 831 N N . LYS A 1 104 ? -10.948 -1.744 48.075 1.00 66.50 104 LYS A N 1
ATOM 832 C CA . LYS A 1 104 ? -10.929 -3.144 47.613 1.00 66.50 104 LYS A CA 1
ATOM 833 C C . LYS A 1 104 ? -12.154 -3.486 46.767 1.00 66.50 104 LYS A C 1
ATOM 835 O O . LYS A 1 104 ? -12.001 -4.097 45.715 1.00 66.50 104 LYS A O 1
ATOM 840 N N . PHE A 1 105 ? -13.343 -3.064 47.190 1.00 67.62 105 PHE A N 1
ATOM 841 C CA . PHE A 1 105 ? -14.587 -3.341 46.471 1.00 67.62 105 PHE A CA 1
ATOM 842 C C . PHE A 1 105 ? -14.633 -2.649 45.101 1.00 67.62 105 PHE A C 1
ATOM 844 O O . PHE A 1 105 ? -14.979 -3.269 44.096 1.00 67.62 105 PHE A O 1
ATOM 851 N N . VAL A 1 106 ? -14.206 -1.383 45.034 1.00 67.19 106 VAL A N 1
ATOM 852 C CA . VAL A 1 106 ? -14.109 -0.638 43.769 1.00 67.19 106 VAL A CA 1
ATOM 853 C C . VAL A 1 106 ? -12.998 -1.209 42.878 1.00 67.19 106 VAL A C 1
ATOM 855 O O . VAL A 1 106 ? -13.222 -1.370 41.680 1.00 67.19 106 VAL A O 1
ATOM 858 N N . SER A 1 107 ? -11.851 -1.612 43.448 1.00 65.62 107 SER A N 1
ATOM 859 C CA . SER A 1 107 ? -10.796 -2.317 42.695 1.00 65.62 107 SER A CA 1
ATOM 860 C C . SER A 1 107 ? -11.345 -3.577 42.029 1.00 65.62 107 SER A C 1
ATOM 862 O O . SER A 1 107 ? -11.080 -3.802 40.858 1.00 65.62 107 SER A O 1
ATOM 864 N N . LEU A 1 108 ? -12.133 -4.379 42.751 1.00 63.94 108 LEU A N 1
ATOM 865 C CA . LEU A 1 108 ? -12.685 -5.635 42.241 1.00 63.94 108 LEU A CA 1
ATOM 866 C C . LEU A 1 108 ? -13.719 -5.415 41.126 1.00 63.94 108 LEU A C 1
ATOM 868 O O . LEU A 1 108 ? -13.799 -6.222 40.213 1.00 63.94 108 LEU A O 1
ATOM 872 N N . LYS A 1 109 ? -14.493 -4.322 41.161 1.00 66.50 109 LYS A N 1
ATOM 873 C CA . LYS A 1 109 ? -15.447 -3.991 40.086 1.00 66.50 109 LYS A CA 1
ATOM 874 C C . LYS A 1 109 ? -14.787 -3.388 38.843 1.00 66.50 109 LYS A C 1
ATOM 876 O O . LYS A 1 109 ? -15.253 -3.654 37.743 1.00 66.50 109 LYS A O 1
ATOM 881 N N . ILE A 1 110 ? -13.735 -2.581 39.006 1.00 65.00 110 ILE A N 1
ATOM 882 C CA . ILE A 1 110 ? -13.041 -1.918 37.885 1.00 65.00 110 ILE A CA 1
ATOM 883 C C . ILE A 1 110 ? -11.980 -2.838 37.262 1.00 65.00 110 ILE A C 1
ATOM 885 O O . ILE A 1 110 ? -11.901 -2.948 36.045 1.00 65.00 110 ILE A O 1
ATOM 889 N N . PHE A 1 111 ? -11.182 -3.514 38.092 1.00 62.75 111 PHE A N 1
ATOM 890 C CA . PHE A 1 111 ? -10.073 -4.392 37.686 1.00 62.75 111 PHE A CA 1
ATOM 891 C C . PHE A 1 111 ? -10.392 -5.885 37.820 1.00 62.75 111 PHE A C 1
ATOM 893 O O . PHE A 1 111 ? -9.521 -6.715 37.577 1.00 62.75 111 PHE A O 1
ATOM 900 N N . GLY A 1 112 ? -11.619 -6.251 38.207 1.00 59.06 112 GLY A N 1
ATOM 901 C CA . GLY A 1 112 ? -12.095 -7.635 38.091 1.00 59.06 112 GLY A CA 1
ATOM 902 C C . GLY A 1 112 ? -12.211 -8.100 36.640 1.00 59.06 112 GLY A C 1
ATOM 903 O O . GLY A 1 112 ? -12.236 -9.301 36.399 1.00 59.06 112 GLY A O 1
ATOM 904 N N . PHE A 1 113 ? -12.211 -7.163 35.686 1.00 56.34 113 PHE A N 1
ATOM 905 C CA . PHE A 1 113 ? -11.904 -7.451 34.292 1.00 56.34 113 PHE A CA 1
ATOM 906 C C . PHE A 1 113 ? -10.426 -7.801 34.171 1.00 56.34 113 PHE A C 1
ATOM 908 O O . PHE A 1 113 ? -9.547 -6.967 34.407 1.00 56.34 113 PHE A O 1
ATOM 915 N N . SER A 1 114 ? -10.139 -9.039 33.786 1.00 58.94 114 SER A N 1
ATOM 916 C CA . SER A 1 114 ? -8.770 -9.420 33.458 1.00 58.94 114 SER A CA 1
ATOM 917 C C . SER A 1 114 ? -8.280 -8.624 32.239 1.00 58.94 114 SER A C 1
ATOM 919 O O . SER A 1 114 ? -9.058 -8.314 31.337 1.00 58.94 114 SER A O 1
ATOM 921 N N . GLU A 1 115 ? -6.976 -8.333 32.156 1.00 57.88 115 GLU A N 1
ATOM 922 C CA . GLU A 1 115 ? -6.356 -7.739 30.953 1.00 57.88 115 GLU A CA 1
ATOM 923 C C . GLU A 1 115 ? -6.754 -8.515 29.679 1.00 57.88 115 GLU A C 1
ATOM 925 O O . GLU A 1 115 ? -7.012 -7.930 28.631 1.00 57.88 115 GLU A O 1
ATOM 930 N N . LYS A 1 116 ? -6.915 -9.840 29.802 1.00 55.72 116 LYS A N 1
ATOM 931 C CA . LYS A 1 116 ? -7.389 -10.735 28.738 1.00 55.72 116 LYS A CA 1
ATOM 932 C C . LYS A 1 116 ? -8.827 -10.463 28.280 1.00 55.72 116 LYS A C 1
ATOM 934 O O . LYS A 1 116 ? -9.134 -10.733 27.125 1.00 55.72 116 LYS A O 1
ATOM 939 N N . GLU A 1 117 ? -9.710 -9.974 29.144 1.00 62.25 117 GLU A N 1
ATOM 940 C CA . GLU A 1 117 ? -11.087 -9.603 28.785 1.00 62.25 117 GLU A CA 1
ATOM 941 C C . GLU A 1 117 ? -11.161 -8.204 28.179 1.00 62.25 117 GLU A C 1
ATOM 943 O O . GLU A 1 117 ? -11.932 -7.990 27.249 1.00 62.25 117 GLU A O 1
ATOM 948 N N . PHE A 1 118 ? -10.309 -7.284 28.636 1.00 60.25 118 PHE A N 1
ATOM 949 C CA . PHE A 1 118 ? -10.201 -5.942 28.062 1.00 60.25 118 PHE A CA 1
ATOM 950 C C . PHE A 1 118 ? -9.595 -5.967 26.647 1.00 60.25 118 PHE A C 1
ATOM 952 O O . PHE A 1 118 ? -10.060 -5.265 25.756 1.00 60.25 118 PHE A O 1
ATOM 959 N N . LEU A 1 119 ? -8.599 -6.832 26.420 1.00 54.62 119 LEU A N 1
ATOM 960 C CA . LEU A 1 119 ? -7.950 -7.031 25.118 1.00 54.62 119 LEU A CA 1
ATOM 961 C C . LEU A 1 119 ? -8.696 -8.016 24.200 1.00 54.62 119 LEU A C 1
ATOM 963 O O . LEU A 1 119 ? -8.334 -8.167 23.037 1.00 54.62 119 LEU A O 1
ATOM 967 N N . LYS A 1 120 ? -9.745 -8.699 24.679 1.00 51.00 120 LYS A N 1
ATOM 968 C CA . LYS A 1 120 ? -10.510 -9.673 23.874 1.00 51.00 120 LYS A CA 1
ATOM 969 C C . LYS A 1 120 ? -11.259 -9.028 22.700 1.00 51.00 120 LYS A C 1
ATOM 971 O O . LYS A 1 120 ? -11.537 -9.714 21.724 1.00 51.00 120 LYS A O 1
ATOM 976 N N . GLY A 1 121 ? -11.562 -7.729 22.787 1.00 46.12 121 GLY A N 1
ATOM 977 C CA . GLY A 1 121 ? -12.129 -6.932 21.690 1.00 46.12 121 GLY A CA 1
ATOM 978 C C . GLY A 1 121 ? -11.084 -6.347 20.733 1.00 46.12 121 GLY A C 1
ATOM 979 O O . GLY A 1 121 ? -11.440 -5.634 19.804 1.00 46.12 121 GLY A O 1
ATOM 980 N N . ASP A 1 122 ? -9.806 -6.635 20.966 1.00 47.50 122 ASP A N 1
ATOM 981 C CA . ASP A 1 122 ? -8.666 -5.957 20.360 1.00 47.50 122 ASP A CA 1
ATOM 982 C C . ASP A 1 122 ? -7.767 -6.958 19.622 1.00 47.50 122 ASP A C 1
ATOM 984 O O . ASP A 1 122 ? -6.541 -6.946 19.700 1.00 47.50 122 ASP A O 1
ATOM 988 N N . THR A 1 123 ? -8.404 -7.847 18.861 1.00 42.84 123 THR A N 1
ATOM 989 C CA . THR A 1 123 ? -7.764 -8.649 17.806 1.00 42.84 123 THR A CA 1
ATOM 990 C C . THR A 1 123 ? -7.439 -7.793 16.574 1.00 42.84 123 THR A C 1
ATOM 992 O O . THR A 1 123 ? -7.337 -8.308 15.462 1.00 42.84 123 THR A O 1
ATOM 995 N N . GLY A 1 124 ? -7.282 -6.475 16.760 1.00 53.25 124 GLY A N 1
ATOM 996 C CA . GLY A 1 124 ? -6.874 -5.549 15.718 1.00 53.25 124 GLY A CA 1
ATOM 997 C C . GLY A 1 124 ? -5.551 -6.018 15.133 1.00 53.25 124 GLY A C 1
ATOM 998 O O . GLY A 1 124 ? -4.590 -6.256 15.867 1.00 53.25 124 GLY A O 1
ATOM 999 N N . ASN A 1 125 ? -5.526 -6.211 13.813 1.00 57.66 125 ASN A N 1
ATOM 1000 C CA . ASN A 1 125 ? -4.321 -6.587 13.090 1.00 57.66 125 ASN A CA 1
ATOM 1001 C C . ASN A 1 125 ? -3.162 -5.697 13.551 1.00 57.66 125 ASN A C 1
ATOM 1003 O O . ASN A 1 125 ? -3.203 -4.480 13.386 1.00 57.66 125 ASN A O 1
ATOM 1007 N N . LYS A 1 126 ? -2.115 -6.314 14.116 1.00 74.00 126 LYS A N 1
ATOM 1008 C CA . LYS A 1 126 ? -0.909 -5.598 14.560 1.00 74.00 126 LYS A CA 1
ATOM 1009 C C . LYS A 1 126 ? -0.297 -4.773 13.423 1.00 74.00 126 LYS A C 1
ATOM 1011 O O . LYS A 1 126 ? 0.379 -3.785 13.681 1.00 74.00 126 LYS A O 1
ATOM 1016 N N . PHE A 1 127 ? -0.534 -5.186 12.182 1.00 84.75 127 PHE A N 1
ATOM 1017 C CA . PHE A 1 127 ? 0.018 -4.586 10.982 1.00 84.75 127 PHE A CA 1
ATOM 1018 C C . PHE A 1 127 ? -1.084 -4.027 10.092 1.00 84.75 127 PHE A C 1
ATOM 1020 O O . PHE A 1 127 ? -2.053 -4.720 9.787 1.00 84.75 127 PHE A O 1
ATOM 1027 N N . VAL A 1 128 ? -0.898 -2.788 9.658 1.00 91.88 128 VAL A N 1
ATOM 1028 C CA . VAL A 1 128 ? -1.774 -2.079 8.723 1.00 91.88 128 VAL A CA 1
ATOM 1029 C C . VAL A 1 128 ? -0.954 -1.554 7.548 1.00 91.88 128 VAL A C 1
ATOM 1031 O O . VAL A 1 128 ? 0.248 -1.322 7.689 1.00 91.88 128 VAL A O 1
ATOM 1034 N N . GLY A 1 129 ? -1.603 -1.413 6.396 1.00 94.00 129 GLY A N 1
ATOM 1035 C CA . GLY A 1 129 ? -0.986 -0.920 5.167 1.00 94.00 129 GLY A CA 1
ATOM 1036 C C . GLY A 1 129 ? -1.034 0.600 5.021 1.00 94.00 129 GLY A C 1
ATOM 1037 O O . GLY A 1 129 ? -1.562 1.312 5.886 1.00 94.00 129 GLY A O 1
ATOM 1038 N N . ASP A 1 130 ? -0.492 1.088 3.907 1.00 96.31 130 ASP A N 1
ATOM 1039 C CA . ASP A 1 130 ? -0.582 2.499 3.522 1.00 96.31 130 ASP A CA 1
ATOM 1040 C C . ASP A 1 130 ? -1.991 2.872 3.043 1.00 96.31 130 ASP A C 1
ATOM 1042 O O . ASP A 1 130 ? -2.375 4.040 3.087 1.00 96.31 130 ASP A O 1
ATOM 1046 N N . ILE A 1 131 ? -2.768 1.891 2.584 1.00 97.06 131 ILE A N 1
ATOM 1047 C CA . ILE A 1 131 ? -4.085 2.094 1.984 1.00 97.06 131 ILE A CA 1
ATOM 1048 C C . I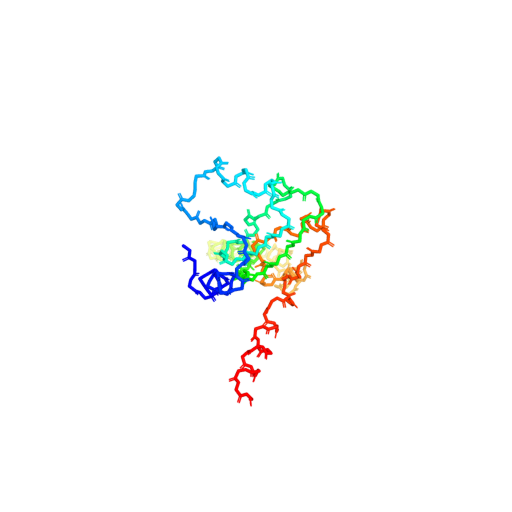LE A 1 131 ? -5.175 1.852 3.028 1.00 97.06 131 ILE A C 1
ATOM 1050 O O . ILE A 1 131 ? -5.180 0.837 3.730 1.00 97.06 131 ILE A O 1
ATOM 1054 N N . ASP A 1 132 ? -6.114 2.792 3.149 1.00 95.81 132 ASP A N 1
ATOM 1055 C CA . ASP A 1 132 ? -7.293 2.597 3.989 1.00 95.81 132 ASP A CA 1
ATOM 1056 C C . ASP A 1 132 ? -8.153 1.438 3.437 1.00 95.81 132 ASP A C 1
ATOM 1058 O O . ASP A 1 132 ? -8.474 1.443 2.248 1.00 95.81 132 ASP A O 1
ATOM 1062 N N . PRO A 1 133 ? -8.568 0.452 4.259 1.00 94.88 133 PRO A N 1
ATOM 1063 C CA . PRO A 1 133 ? -9.425 -0.646 3.807 1.00 94.88 133 PRO A CA 1
ATOM 1064 C C . PRO A 1 133 ? -10.720 -0.209 3.109 1.00 94.88 133 PRO A C 1
ATOM 1066 O O . PRO A 1 133 ? -11.211 -0.943 2.253 1.00 94.88 133 PRO A O 1
ATOM 1069 N N . ALA A 1 134 ? -11.255 0.976 3.424 1.00 96.56 134 ALA A N 1
ATOM 1070 C CA . ALA A 1 134 ? -12.428 1.536 2.752 1.00 96.56 134 ALA A CA 1
ATOM 1071 C C . ALA A 1 134 ? -12.191 1.812 1.254 1.00 96.56 134 ALA A C 1
ATOM 1073 O O . ALA A 1 134 ? -13.139 1.907 0.480 1.00 96.56 134 ALA A O 1
ATOM 1074 N N . CYS A 1 135 ? -10.934 1.901 0.806 1.00 97.62 135 CYS A N 1
ATOM 1075 C CA . CYS A 1 135 ? -10.603 2.003 -0.617 1.00 97.62 135 CYS A CA 1
ATOM 1076 C C . CYS A 1 135 ? -11.052 0.766 -1.406 1.00 97.62 135 CYS A C 1
ATOM 1078 O O . CYS A 1 135 ? -11.249 0.860 -2.616 1.00 97.62 135 CYS A O 1
ATOM 1080 N N . GLY A 1 136 ? -11.256 -0.373 -0.732 1.00 97.12 136 GLY A N 1
ATOM 1081 C CA . GLY A 1 136 ? -11.772 -1.597 -1.340 1.00 97.12 136 GLY A CA 1
ATOM 1082 C C . GLY A 1 136 ? -13.156 -1.443 -1.975 1.00 97.12 136 GLY A C 1
ATOM 1083 O O . GLY A 1 136 ? -13.452 -2.180 -2.907 1.00 97.12 136 GLY A O 1
ATOM 1084 N N . ASP A 1 137 ? -13.963 -0.471 -1.537 1.00 97.38 137 ASP A N 1
ATOM 1085 C CA . ASP A 1 137 ? -15.288 -0.215 -2.118 1.00 97.38 137 ASP A CA 1
ATOM 1086 C C . ASP A 1 137 ? -15.207 0.424 -3.517 1.00 97.38 137 ASP A C 1
ATOM 1088 O O . ASP A 1 137 ? -16.124 0.249 -4.317 1.00 97.38 137 ASP A O 1
ATOM 1092 N N . LYS A 1 138 ? -14.110 1.139 -3.819 1.00 97.62 138 LYS A N 1
ATOM 1093 C CA . LYS A 1 138 ? -13.865 1.796 -5.120 1.00 97.62 138 LYS A CA 1
ATOM 1094 C C . LYS A 1 138 ? -12.895 1.022 -6.012 1.00 97.62 138 LYS A C 1
ATOM 1096 O O . LYS A 1 138 ? -12.875 1.193 -7.229 1.00 97.62 138 LYS A O 1
ATOM 1101 N N . ALA A 1 139 ? -12.013 0.229 -5.410 1.00 98.12 139 ALA A N 1
ATOM 1102 C CA . ALA A 1 139 ? -10.945 -0.454 -6.123 1.00 98.12 139 ALA A CA 1
ATOM 1103 C C . ALA A 1 139 ? -11.482 -1.635 -6.942 1.00 98.12 139 ALA A C 1
ATOM 1105 O O . ALA A 1 139 ? -12.271 -2.439 -6.451 1.00 98.12 139 ALA A O 1
ATOM 1106 N N . ALA A 1 140 ? -10.981 -1.811 -8.166 1.00 98.38 140 ALA A N 1
ATOM 1107 C CA . ALA A 1 140 ? -11.228 -3.042 -8.920 1.00 98.38 140 ALA A CA 1
ATOM 1108 C C . ALA A 1 140 ? -10.507 -4.235 -8.275 1.00 98.38 140 ALA A C 1
ATOM 1110 O O . ALA A 1 140 ? -11.038 -5.342 -8.219 1.00 98.38 140 ALA A O 1
ATOM 1111 N N . TYR A 1 141 ? -9.288 -3.994 -7.783 1.00 98.06 141 TYR A N 1
ATOM 1112 C CA . TYR A 1 141 ? -8.482 -4.958 -7.043 1.00 98.06 141 TYR A CA 1
ATOM 1113 C C . TYR A 1 141 ? -7.657 -4.233 -5.985 1.00 98.06 141 TYR A C 1
ATOM 1115 O O . TYR A 1 141 ? -7.098 -3.171 -6.250 1.00 98.06 141 TYR A O 1
ATOM 1123 N N . MET A 1 142 ? -7.535 -4.836 -4.804 1.00 97.62 142 MET A N 1
ATOM 1124 C CA . MET A 1 142 ? -6.717 -4.313 -3.714 1.00 97.62 142 MET A CA 1
ATOM 1125 C C . MET A 1 142 ? -5.992 -5.457 -3.010 1.00 97.62 142 MET A C 1
ATOM 1127 O O . MET A 1 142 ? -6.605 -6.454 -2.625 1.00 97.62 142 MET A O 1
ATOM 1131 N N . THR A 1 143 ? -4.679 -5.330 -2.835 1.00 96.94 143 THR A N 1
ATOM 1132 C CA . THR A 1 143 ? -3.910 -6.310 -2.060 1.00 96.94 143 THR A CA 1
ATOM 1133 C C . THR A 1 143 ? -4.229 -6.191 -0.566 1.00 96.94 143 THR A C 1
ATOM 1135 O O . THR A 1 143 ? -4.221 -5.075 -0.044 1.00 96.94 143 THR A O 1
ATOM 1138 N N . PRO A 1 144 ? -4.438 -7.302 0.160 1.00 93.44 144 PRO A N 1
ATOM 1139 C CA . PRO A 1 144 ? -4.684 -7.243 1.595 1.00 93.44 144 PRO A CA 1
ATOM 1140 C C . PRO A 1 144 ? -3.400 -6.936 2.374 1.00 93.44 144 PRO A C 1
ATOM 1142 O O . PRO A 1 144 ? -2.316 -7.419 2.034 1.00 93.44 144 PRO A O 1
ATOM 1145 N N . VAL A 1 145 ? -3.530 -6.211 3.484 1.00 91.44 145 VAL A N 1
ATOM 1146 C CA . VAL A 1 145 ? -2.465 -6.071 4.485 1.00 91.44 145 VAL A CA 1
ATOM 1147 C C . VAL A 1 145 ? -3.013 -6.494 5.851 1.00 91.44 145 VAL A C 1
ATOM 1149 O O . VAL A 1 145 ? -3.960 -5.874 6.339 1.00 91.44 145 VAL A O 1
ATOM 1152 N N . PRO A 1 146 ? -2.451 -7.541 6.488 1.00 89.19 146 PRO A N 1
ATOM 1153 C CA . PRO A 1 146 ? -1.361 -8.411 6.034 1.00 89.19 146 PRO A CA 1
ATOM 1154 C C . PRO A 1 146 ? -1.805 -9.428 4.962 1.00 89.19 146 PRO A C 1
ATOM 1156 O O . PRO A 1 146 ? -2.991 -9.677 4.773 1.00 89.19 146 PRO A O 1
ATOM 1159 N N . GLY A 1 147 ? -0.833 -10.069 4.303 1.00 87.06 147 GLY A N 1
ATOM 1160 C CA . GLY A 1 147 ? -1.073 -11.217 3.411 1.00 87.06 147 GLY A CA 1
ATOM 1161 C C . GLY A 1 147 ? -0.952 -10.946 1.907 1.00 87.06 147 GLY A C 1
ATOM 1162 O O . GLY A 1 147 ? -1.016 -11.895 1.135 1.00 87.06 147 GLY A O 1
ATOM 1163 N N . GLY A 1 148 ? -0.742 -9.696 1.489 1.00 91.06 148 GLY A N 1
ATOM 1164 C CA . GLY A 1 148 ? -0.543 -9.306 0.091 1.00 91.06 148 GLY A CA 1
ATOM 1165 C C . GLY A 1 148 ? 0.913 -9.416 -0.367 1.00 91.06 148 GLY A C 1
ATOM 1166 O O . GLY A 1 148 ? 1.405 -10.498 -0.683 1.00 91.06 148 GLY A O 1
ATOM 1167 N N . VAL A 1 149 ? 1.624 -8.287 -0.412 1.00 93.94 149 VAL A N 1
ATOM 1168 C CA . VAL A 1 149 ? 2.969 -8.207 -1.013 1.00 93.94 149 VAL A CA 1
ATOM 1169 C C . VAL A 1 149 ? 4.032 -8.986 -0.222 1.00 93.94 149 VAL A C 1
ATOM 1171 O O . VAL A 1 149 ? 4.925 -9.581 -0.819 1.00 93.94 149 VAL A O 1
ATOM 1174 N N . GLY A 1 150 ? 3.926 -9.056 1.109 1.00 91.06 150 GLY A N 1
ATOM 1175 C CA . GLY A 1 150 ? 4.927 -9.700 1.977 1.00 91.06 150 GLY A CA 1
ATOM 1176 C C . GLY A 1 150 ? 5.286 -11.149 1.590 1.00 91.06 150 GLY A C 1
ATOM 1177 O O . GLY A 1 150 ? 6.459 -11.426 1.329 1.00 91.06 150 GLY A O 1
ATOM 1178 N N . PRO A 1 151 ? 4.316 -12.083 1.509 1.00 92.69 151 PRO A N 1
ATOM 1179 C CA . PRO A 1 151 ? 4.574 -13.451 1.050 1.00 92.69 151 PRO A CA 1
ATOM 1180 C C . PRO A 1 151 ? 5.174 -13.531 -0.363 1.00 92.69 151 PRO A C 1
ATOM 1182 O O . PRO A 1 151 ? 6.062 -14.349 -0.608 1.00 92.69 151 PRO A O 1
ATOM 1185 N N . ILE A 1 152 ? 4.746 -12.657 -1.282 1.00 92.75 152 ILE A N 1
ATOM 1186 C CA . ILE A 1 152 ? 5.271 -12.601 -2.656 1.00 92.75 152 ILE A CA 1
ATOM 1187 C C . ILE A 1 152 ? 6.742 -12.168 -2.660 1.00 92.75 152 ILE A C 1
ATOM 1189 O O . ILE A 1 152 ? 7.534 -12.706 -3.437 1.00 92.75 152 ILE A O 1
ATOM 1193 N N . THR A 1 153 ? 7.145 -11.266 -1.763 1.00 90.62 153 THR A N 1
ATOM 1194 C CA . THR A 1 153 ? 8.551 -10.872 -1.591 1.00 90.62 153 THR A CA 1
ATOM 1195 C C . THR A 1 153 ? 9.427 -12.066 -1.213 1.00 90.62 153 THR A C 1
ATOM 1197 O O . THR A 1 153 ? 10.485 -12.247 -1.811 1.00 90.62 153 THR A O 1
ATOM 1200 N N . ILE A 1 154 ? 8.981 -12.929 -0.291 1.00 92.25 154 ILE A N 1
ATOM 1201 C CA . ILE A 1 154 ? 9.727 -14.143 0.094 1.00 92.25 154 ILE A CA 1
ATOM 1202 C C . ILE A 1 154 ? 9.895 -15.072 -1.112 1.00 92.25 154 ILE A C 1
ATOM 1204 O O . ILE A 1 154 ? 11.005 -15.512 -1.405 1.00 92.25 154 ILE A O 1
ATOM 1208 N N . VAL A 1 155 ? 8.812 -15.333 -1.849 1.00 92.94 155 VAL A N 1
ATOM 1209 C CA . VAL A 1 155 ? 8.858 -16.174 -3.057 1.00 92.94 155 VAL A CA 1
ATOM 1210 C C . VAL A 1 155 ? 9.795 -15.578 -4.112 1.00 92.94 155 VAL A C 1
ATOM 1212 O O . VAL A 1 155 ? 10.552 -16.308 -4.748 1.00 92.94 155 VAL A O 1
ATOM 1215 N N . SER A 1 156 ? 9.783 -14.255 -4.274 1.00 91.56 156 SER A N 1
ATOM 1216 C CA . SER A 1 156 ? 10.631 -13.549 -5.240 1.00 91.56 156 SER A CA 1
ATOM 1217 C C . SER A 1 156 ? 12.112 -13.633 -4.870 1.00 91.56 156 SER A C 1
ATOM 1219 O O . SER A 1 156 ? 12.951 -13.834 -5.743 1.00 91.56 156 SER A O 1
ATOM 1221 N N . LEU A 1 157 ? 12.439 -13.553 -3.576 1.00 91.38 157 LEU A N 1
ATOM 1222 C CA . LEU A 1 157 ? 13.798 -13.782 -3.085 1.00 91.38 157 LEU A CA 1
ATOM 1223 C C . LEU A 1 157 ? 14.258 -15.215 -3.355 1.00 91.38 157 LEU A C 1
ATOM 1225 O O . LEU A 1 157 ? 15.362 -15.404 -3.854 1.00 91.38 157 LEU A O 1
ATOM 1229 N N . LEU A 1 158 ? 13.411 -16.213 -3.085 1.00 95.19 158 LEU A N 1
ATOM 1230 C CA . LEU A 1 158 ? 13.737 -17.614 -3.364 1.00 95.19 158 LEU A CA 1
ATOM 1231 C C . LEU A 1 158 ? 13.953 -17.863 -4.859 1.00 95.19 158 LEU A C 1
ATOM 1233 O O . LEU A 1 158 ? 14.893 -18.559 -5.221 1.00 95.19 158 LEU A O 1
ATOM 1237 N N . ARG A 1 159 ? 13.146 -17.249 -5.733 1.00 93.88 159 ARG A N 1
ATOM 1238 C CA . ARG A 1 159 ? 13.334 -17.337 -7.189 1.00 93.88 159 ARG A CA 1
ATOM 1239 C C . ARG A 1 159 ? 14.690 -16.791 -7.642 1.00 93.88 159 ARG A C 1
ATOM 1241 O O . ARG A 1 159 ? 15.227 -17.302 -8.609 1.00 93.88 159 ARG A O 1
ATOM 1248 N N . ASN A 1 160 ? 15.239 -15.785 -6.964 1.00 90.94 160 ASN A N 1
ATOM 1249 C CA . ASN A 1 160 ? 16.545 -15.218 -7.314 1.00 90.94 160 ASN A CA 1
ATOM 1250 C C . ASN A 1 160 ? 17.735 -16.069 -6.831 1.00 90.94 160 ASN A C 1
ATOM 1252 O O . ASN A 1 160 ? 18.874 -15.753 -7.167 1.00 90.94 160 ASN A O 1
ATOM 1256 N N . LEU A 1 161 ? 17.487 -17.097 -6.012 1.00 91.38 161 LEU A N 1
ATOM 1257 C CA . LEU A 1 161 ? 18.505 -18.023 -5.504 1.00 91.38 161 LEU A CA 1
ATOM 1258 C C . LEU A 1 161 ? 18.539 -19.359 -6.262 1.00 91.38 161 LEU A C 1
ATOM 1260 O O . LEU A 1 161 ? 19.452 -20.151 -6.026 1.00 91.38 161 LEU A O 1
ATOM 1264 N N . LEU A 1 162 ? 17.539 -19.616 -7.109 1.00 83.25 162 LEU A N 1
ATOM 1265 C CA . LEU A 1 162 ? 17.393 -20.824 -7.925 1.00 83.25 162 LEU A CA 1
ATOM 1266 C C . LEU A 1 162 ? 17.854 -20.555 -9.359 1.00 83.25 162 LEU A C 1
ATOM 1268 O O . LEU A 1 162 ? 18.469 -21.475 -9.937 1.00 83.25 162 LEU A O 1
#

Radius of gyration: 23.97 Å; chains: 1; bounding box: 34×41×78 Å

Secondary structure (DSSP, 8-state):
--IIIIIHHHHHHHHTT-------TTS-HHHHHHHHHH-SEEEE----TT-B-TTTSPTT-EEEE---EE---HHHHHHHHHHHHHHHHHHHHTT-TTTHHHHHHHHHHHH-S-HHHHGGG----SEE-SB-GGGGGT-SEE--TTTSHHHHHHHHHHHTT-